Protein AF-A0A223P9Q0-F1 (afdb_monomer)

Radius of gyration: 23.93 Å; Cα contacts (8 Å, |Δi|>4): 53; chains: 1; bounding box: 43×36×73 Å

Mean predicted aligned error: 10.05 Å

Sequence (93 aa):
MNKTLALLDCLAQLKEAQNCADALLSDIVADAVRANKGKGDVPKPATLKAFRSALKSANTHCYQAELILAEFDALQTVMPIGKQQLPSIHYSI

Nearest PDB structures (foldseek):
  6ixg-assembly1_A  TM=4.926E-01  e=3.980E+00  Homo sapiens
  6ixf-assembly1_A  TM=4.744E-01  e=5.135E+00  Homo sapiens
  3q84-assembly2_G  TM=4.855E-01  e=5.833E+00  Homo sapiens
  8v2q-assembly1_A-1  TM=4.044E-01  e=5.135E+00  Homo sapiens

Foldseek 3Di:
DPLVVVLVVLVVQLVVLVVQLVVLVVVQVVQVVCVVVVHHHHDDPVSVVSNVVSVVSNVVSVVVNVVSVVVVVVVCVVDDVDDPPDPPDDDDD

Secondary structure (DSSP, 8-state):
--HHHHHHHHHHHHHHHHHHHHHHHHHHHHHHHHHHTTSSPPPPHHHHHHHHHHHHHHHHHHHHHHHHHHHHHHHHHHS--------------

Structure (mmCIF, N/CA/C/O backbone):
data_AF-A0A223P9Q0-F1
#
_en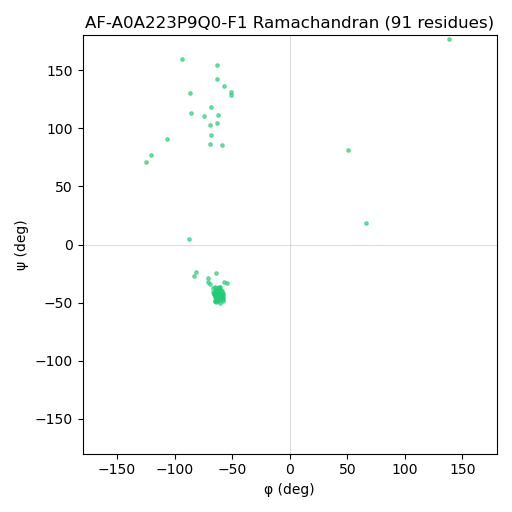try.id   AF-A0A223P9Q0-F1
#
loop_
_atom_site.group_PDB
_atom_site.id
_atom_site.type_symbol
_atom_site.label_atom_id
_atom_site.label_alt_id
_atom_site.label_comp_id
_atom_site.label_asym_id
_atom_site.label_entity_id
_atom_site.label_seq_id
_atom_site.pdbx_PDB_ins_code
_atom_site.Cartn_x
_atom_site.Cartn_y
_atom_site.Cartn_z
_atom_site.occupancy
_atom_site.B_iso_or_equiv
_atom_site.auth_seq_id
_atom_site.auth_comp_id
_atom_site.auth_asym_id
_atom_site.auth_atom_id
_atom_site.pdbx_PDB_model_num
ATOM 1 N N . MET A 1 1 ? 21.087 -7.155 -14.859 1.00 56.94 1 MET A N 1
ATOM 2 C CA . MET A 1 1 ? 19.801 -7.639 -14.310 1.00 56.94 1 MET A CA 1
ATOM 3 C C . MET A 1 1 ? 18.760 -7.555 -15.415 1.00 56.94 1 MET A C 1
ATOM 5 O O . MET A 1 1 ? 18.766 -6.563 -16.133 1.00 56.94 1 MET A O 1
ATOM 9 N N . ASN A 1 2 ? 17.945 -8.591 -15.626 1.00 84.38 2 ASN A N 1
ATOM 10 C CA . ASN A 1 2 ? 16.907 -8.568 -16.660 1.00 84.38 2 ASN A CA 1
ATOM 11 C C . ASN A 1 2 ? 15.826 -7.550 -16.249 1.00 84.38 2 ASN A C 1
ATOM 13 O O . ASN A 1 2 ? 15.217 -7.720 -15.194 1.00 84.38 2 ASN A O 1
ATOM 17 N N . LYS A 1 3 ? 15.613 -6.491 -17.045 1.00 81.19 3 LYS A N 1
ATOM 18 C CA . LYS A 1 3 ? 14.639 -5.427 -16.736 1.00 81.19 3 LYS A CA 1
ATOM 19 C C . LYS A 1 3 ? 13.222 -5.974 -16.546 1.00 81.19 3 LYS A C 1
ATOM 21 O O . LYS A 1 3 ? 12.485 -5.464 -15.713 1.00 81.19 3 LYS A O 1
ATOM 26 N N . THR A 1 4 ? 12.868 -7.049 -17.252 1.00 89.56 4 THR A N 1
ATOM 27 C CA . THR A 1 4 ? 11.581 -7.729 -17.079 1.00 89.56 4 THR A CA 1
ATOM 28 C C . THR A 1 4 ? 11.468 -8.353 -15.691 1.00 89.56 4 THR A C 1
ATOM 30 O O . THR A 1 4 ? 10.433 -8.211 -15.056 1.00 89.56 4 THR A O 1
ATOM 33 N N . LEU A 1 5 ? 12.532 -8.984 -15.181 1.00 92.19 5 LEU A N 1
ATOM 34 C CA . LEU A 1 5 ? 12.533 -9.524 -13.814 1.00 92.19 5 LEU A CA 1
ATOM 35 C C . LEU A 1 5 ? 12.439 -8.401 -12.777 1.00 92.19 5 LEU A C 1
ATOM 37 O O . LEU A 1 5 ? 11.631 -8.494 -11.864 1.00 92.19 5 LEU A O 1
ATOM 41 N N . ALA A 1 6 ? 13.179 -7.305 -12.973 1.00 90.31 6 ALA A N 1
ATOM 42 C CA . ALA A 1 6 ? 13.110 -6.144 -12.086 1.00 90.31 6 ALA A CA 1
ATOM 43 C C . ALA A 1 6 ? 11.694 -5.542 -12.015 1.00 90.31 6 ALA A C 1
ATOM 45 O O . ALA A 1 6 ? 11.234 -5.177 -10.936 1.00 90.31 6 ALA A O 1
ATOM 46 N N . LEU A 1 7 ? 10.993 -5.470 -13.154 1.00 92.94 7 LEU A N 1
ATOM 47 C CA . LEU A 1 7 ? 9.600 -5.032 -13.204 1.00 92.94 7 LEU A CA 1
ATOM 48 C C . LEU A 1 7 ? 8.682 -6.002 -12.454 1.00 92.94 7 LEU A C 1
ATOM 50 O O . LEU A 1 7 ? 7.882 -5.561 -11.638 1.00 92.94 7 LEU A O 1
ATOM 54 N N . LEU A 1 8 ? 8.794 -7.307 -12.711 1.00 95.38 8 LEU A N 1
ATOM 55 C CA . LEU A 1 8 ? 7.951 -8.315 -12.061 1.00 95.38 8 LEU A CA 1
ATOM 56 C C . LEU A 1 8 ? 8.143 -8.326 -10.539 1.00 95.38 8 LEU A C 1
ATOM 58 O O . LEU A 1 8 ? 7.154 -8.351 -9.808 1.00 95.38 8 LEU A O 1
ATOM 62 N N . ASP A 1 9 ? 9.386 -8.224 -10.068 1.00 95.56 9 ASP A N 1
ATOM 63 C CA . ASP A 1 9 ? 9.701 -8.122 -8.641 1.00 95.56 9 ASP A CA 1
ATOM 64 C C . ASP A 1 9 ? 9.112 -6.840 -8.033 1.00 95.56 9 ASP A C 1
ATOM 66 O O . ASP A 1 9 ? 8.494 -6.873 -6.968 1.00 95.56 9 ASP A O 1
ATOM 70 N N . CYS A 1 10 ? 9.241 -5.706 -8.731 1.00 95.88 10 CYS A N 1
ATOM 71 C CA . CYS A 1 10 ? 8.677 -4.430 -8.294 1.00 95.88 10 CYS A CA 1
ATOM 72 C C . CYS A 1 10 ? 7.141 -4.476 -8.215 1.00 95.88 10 CYS A C 1
ATOM 74 O O . CYS A 1 10 ? 6.554 -4.013 -7.237 1.00 95.88 10 CYS A O 1
ATOM 76 N N . LEU A 1 11 ? 6.480 -5.093 -9.200 1.00 97.00 11 LEU A N 1
ATOM 77 C CA . LEU A 1 11 ? 5.027 -5.275 -9.213 1.00 97.00 11 LEU A CA 1
ATOM 78 C C . LEU A 1 11 ? 4.553 -6.219 -8.101 1.00 97.00 11 LEU A C 1
ATOM 80 O O . LEU A 1 11 ? 3.510 -5.969 -7.493 1.00 97.00 11 LEU A O 1
ATOM 84 N N . ALA A 1 12 ? 5.315 -7.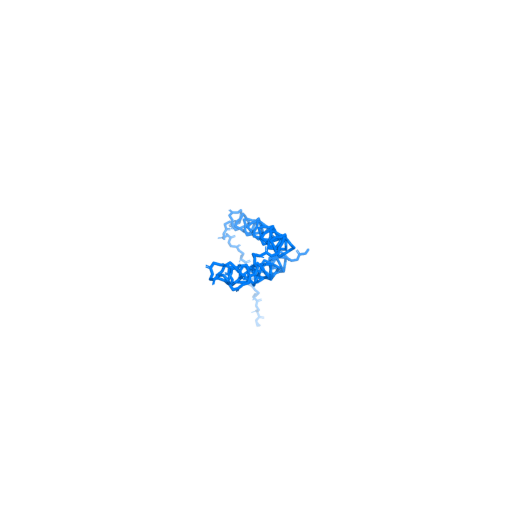271 -7.796 1.00 97.94 12 ALA A N 1
ATOM 85 C CA . ALA A 1 12 ? 5.020 -8.152 -6.671 1.00 97.94 12 ALA A CA 1
ATOM 86 C C . ALA A 1 12 ? 5.084 -7.389 -5.336 1.00 97.94 12 ALA A C 1
ATOM 88 O O . ALA A 1 12 ? 4.140 -7.455 -4.547 1.00 97.94 12 ALA A O 1
ATOM 89 N N . GLN A 1 13 ? 6.139 -6.594 -5.125 1.00 97.56 13 GLN A N 1
ATOM 90 C CA . GLN A 1 13 ? 6.296 -5.754 -3.930 1.00 97.56 13 GLN A CA 1
ATOM 91 C C . GLN A 1 13 ? 5.207 -4.678 -3.825 1.00 97.56 13 GLN A C 1
ATOM 93 O O . GLN A 1 13 ? 4.666 -4.441 -2.745 1.00 97.56 13 GLN A O 1
ATOM 98 N N . LEU A 1 14 ? 4.832 -4.056 -4.948 1.00 98.06 14 LEU A N 1
ATOM 99 C CA . LEU A 1 14 ? 3.710 -3.121 -5.005 1.00 98.06 14 LEU A CA 1
ATOM 100 C C . LEU A 1 14 ? 2.413 -3.794 -4.548 1.00 98.06 14 LEU A C 1
ATOM 102 O O . LEU A 1 14 ? 1.704 -3.250 -3.700 1.00 98.06 14 LEU A O 1
ATOM 106 N N . LYS A 1 15 ? 2.115 -4.985 -5.080 1.00 98.12 15 LYS A N 1
ATOM 107 C CA . LYS A 1 15 ? 0.895 -5.718 -4.736 1.00 98.12 15 LYS A CA 1
ATOM 108 C C . LYS A 1 15 ? 0.865 -6.111 -3.260 1.00 98.12 15 LYS A C 1
ATOM 110 O O . LYS A 1 15 ? -0.174 -5.980 -2.615 1.00 98.12 15 LYS A O 1
ATOM 115 N N . GLU A 1 16 ? 1.989 -6.561 -2.715 1.00 97.94 16 GLU A N 1
ATOM 116 C CA . GLU A 1 16 ? 2.107 -6.886 -1.294 1.00 97.94 16 GLU A CA 1
ATOM 117 C C . GLU A 1 16 ? 1.876 -5.651 -0.409 1.00 97.94 16 GLU A C 1
ATOM 119 O O . GLU A 1 16 ? 1.070 -5.697 0.524 1.00 97.94 16 GLU A O 1
ATOM 124 N N . ALA A 1 17 ? 2.501 -4.519 -0.744 1.00 97.44 17 ALA A N 1
ATOM 125 C CA . ALA A 1 17 ? 2.328 -3.269 -0.009 1.00 97.44 17 ALA A CA 1
ATOM 126 C C . ALA A 1 17 ? 0.880 -2.748 -0.063 1.00 97.44 17 ALA A C 1
ATOM 128 O O . ALA A 1 17 ? 0.356 -2.293 0.956 1.00 97.44 17 ALA A O 1
ATOM 129 N N . GLN A 1 18 ? 0.213 -2.856 -1.219 1.00 98.06 18 GLN A N 1
ATOM 130 C CA . GLN A 1 18 ? -1.208 -2.521 -1.373 1.00 98.06 18 GLN A CA 1
ATOM 131 C C . GLN A 1 18 ? -2.098 -3.423 -0.516 1.00 98.06 18 GLN A C 1
ATOM 133 O O . GLN A 1 18 ? -2.919 -2.917 0.241 1.00 98.06 18 GLN A O 1
ATOM 138 N N . ASN A 1 19 ? -1.888 -4.743 -0.555 1.00 98.38 19 ASN A N 1
ATOM 139 C CA . ASN A 1 19 ? -2.658 -5.681 0.265 1.00 98.38 19 ASN A CA 1
ATOM 140 C C . ASN A 1 19 ? -2.491 -5.392 1.771 1.00 98.38 19 ASN A C 1
ATOM 142 O O . ASN A 1 19 ? -3.455 -5.469 2.531 1.00 98.38 19 ASN A O 1
ATOM 146 N N . CYS A 1 20 ? -1.279 -5.033 2.207 1.00 97.75 20 CYS A N 1
ATOM 147 C CA . CYS A 1 20 ? -1.010 -4.634 3.588 1.00 97.75 20 CYS A CA 1
ATOM 148 C C . CYS A 1 20 ? -1.748 -3.337 3.964 1.00 97.75 20 CYS A C 1
ATOM 150 O O . CYS A 1 20 ? -2.369 -3.256 5.026 1.00 97.75 20 CYS A O 1
ATOM 152 N N . ALA A 1 21 ? -1.726 -2.333 3.081 1.00 98.12 21 ALA A N 1
ATOM 153 C CA . ALA A 1 21 ? -2.460 -1.088 3.282 1.00 98.12 21 ALA A CA 1
ATOM 154 C C . ALA A 1 21 ? -3.979 -1.327 3.355 1.00 98.12 21 ALA A C 1
ATOM 156 O O . ALA A 1 21 ? -4.624 -0.795 4.256 1.00 98.12 21 ALA A O 1
ATOM 157 N N . ASP A 1 22 ? -4.532 -2.164 2.476 1.00 98.38 22 ASP A N 1
ATOM 158 C CA . ASP A 1 22 ? -5.961 -2.496 2.433 1.00 98.38 22 ASP A CA 1
ATOM 159 C C . ASP A 1 22 ? -6.431 -3.226 3.700 1.00 98.38 22 ASP A C 1
ATOM 161 O O . ASP A 1 22 ? -7.502 -2.922 4.240 1.00 98.38 22 ASP A O 1
ATOM 165 N N . ALA A 1 23 ? -5.621 -4.158 4.215 1.00 98.00 23 ALA A N 1
ATOM 166 C CA . ALA A 1 23 ? -5.905 -4.850 5.470 1.00 98.00 23 ALA A CA 1
ATOM 167 C C . ALA A 1 23 ? -5.943 -3.867 6.652 1.00 98.00 23 ALA A C 1
ATOM 169 O O . ALA A 1 23 ? -6.919 -3.822 7.401 1.00 98.00 23 ALA A O 1
ATOM 170 N N . LEU A 1 24 ? -4.925 -3.008 6.768 1.00 98.12 24 LEU A N 1
ATOM 171 C CA . LEU A 1 24 ? -4.852 -1.999 7.827 1.00 98.12 24 LEU A CA 1
ATOM 172 C C . LEU A 1 24 ? -5.976 -0.960 7.719 1.00 98.12 24 LEU A C 1
ATOM 174 O O . LEU A 1 24 ? -6.514 -0.531 8.739 1.00 98.12 24 LEU A O 1
ATOM 178 N N . LEU A 1 25 ? -6.357 -0.563 6.503 1.00 98.00 25 LEU A N 1
ATOM 179 C CA . LEU A 1 25 ? -7.490 0.330 6.276 1.00 98.00 25 LEU A CA 1
ATOM 180 C C . LEU A 1 25 ? -8.800 -0.313 6.737 1.00 98.00 25 LEU A C 1
ATOM 182 O O . LEU A 1 25 ? -9.599 0.345 7.403 1.00 98.00 25 LEU A O 1
ATOM 186 N N . SER A 1 26 ? -9.003 -1.593 6.421 1.00 97.25 26 SER A N 1
ATOM 187 C CA . SER A 1 26 ? -10.183 -2.342 6.862 1.00 97.25 26 SER A CA 1
ATOM 188 C C . SER A 1 26 ? -10.283 -2.379 8.388 1.00 97.25 26 SER A C 1
ATOM 190 O O . SER A 1 26 ? -11.354 -2.105 8.934 1.00 97.25 26 SER A O 1
ATOM 192 N N . ASP A 1 27 ? -9.167 -2.618 9.081 1.00 95.69 27 ASP A N 1
ATOM 193 C CA . ASP A 1 27 ? -9.109 -2.590 10.547 1.00 95.69 27 ASP A CA 1
ATOM 194 C C . ASP A 1 27 ? -9.434 -1.198 11.109 1.00 95.69 27 ASP A C 1
ATOM 196 O O . ASP A 1 27 ? -10.267 -1.070 12.009 1.00 95.69 27 ASP A O 1
ATOM 200 N N . ILE A 1 28 ? -8.835 -0.145 10.540 1.00 97.06 28 ILE A N 1
ATOM 201 C CA . ILE A 1 28 ? -9.076 1.253 10.933 1.00 97.06 28 ILE A CA 1
ATOM 202 C C . ILE A 1 28 ? -10.555 1.619 10.774 1.00 97.06 28 ILE A C 1
ATOM 204 O O . ILE A 1 28 ? -11.146 2.228 11.667 1.00 97.06 28 ILE A O 1
ATOM 208 N N . VAL A 1 29 ? -11.171 1.254 9.648 1.00 96.69 29 VAL A N 1
ATOM 209 C CA . VAL A 1 29 ? -12.589 1.531 9.387 1.00 96.69 29 VAL A CA 1
ATOM 210 C C . VAL A 1 29 ? -13.475 0.738 10.345 1.00 96.69 29 VAL A C 1
ATOM 212 O O . VAL A 1 29 ? -14.440 1.287 10.879 1.00 96.69 29 VAL A O 1
ATOM 215 N N . ALA A 1 30 ? -13.146 -0.525 10.622 1.00 94.38 30 ALA A N 1
ATOM 216 C CA . ALA A 1 30 ? -13.892 -1.341 11.573 1.00 94.38 30 ALA A CA 1
ATOM 217 C C . ALA A 1 30 ? -13.835 -0.766 13.001 1.00 94.38 30 ALA A C 1
ATOM 219 O O . ALA A 1 30 ? -14.872 -0.702 13.669 1.00 94.38 30 ALA A O 1
ATOM 220 N N . ASP A 1 31 ? -12.662 -0.307 13.451 1.00 94.19 31 ASP A N 1
ATOM 221 C CA . ASP A 1 31 ? -12.481 0.417 14.717 1.00 94.19 31 ASP A CA 1
ATOM 222 C C . ASP A 1 31 ? -13.302 1.713 14.739 1.00 94.19 31 ASP A C 1
ATOM 224 O O . ASP A 1 31 ? -14.058 1.954 15.679 1.00 94.19 31 ASP A O 1
ATOM 228 N N . ALA A 1 32 ? -13.240 2.519 13.676 1.00 93.69 32 ALA A N 1
ATOM 229 C CA . ALA A 1 32 ? -13.994 3.768 13.584 1.00 93.69 32 ALA A CA 1
ATOM 230 C C . ALA A 1 32 ? -15.517 3.542 13.650 1.00 93.69 32 ALA A C 1
ATOM 232 O O . ALA A 1 32 ? -16.224 4.254 14.366 1.00 93.69 32 ALA A O 1
ATOM 233 N N . VAL A 1 33 ? -16.037 2.520 12.960 1.00 95.12 33 VAL A N 1
ATOM 234 C CA . VAL A 1 33 ? -17.464 2.150 13.001 1.00 95.12 33 VAL A CA 1
ATOM 235 C C . VAL A 1 33 ? -17.880 1.686 14.400 1.00 95.12 33 VAL A C 1
ATOM 237 O O . VAL A 1 33 ? -18.976 2.016 14.858 1.00 95.12 33 VAL A O 1
ATOM 240 N N . ARG A 1 34 ? -17.023 0.920 15.083 1.00 94.19 34 ARG A N 1
ATOM 241 C CA . ARG A 1 34 ? -17.231 0.469 16.465 1.00 94.19 34 ARG A CA 1
ATOM 242 C C . ARG A 1 34 ? -17.265 1.639 17.449 1.00 94.19 34 ARG A C 1
ATOM 244 O O . ARG A 1 34 ? -18.230 1.762 18.207 1.00 94.19 34 ARG A O 1
ATOM 251 N N . ALA A 1 35 ? -16.278 2.528 17.372 1.00 93.62 35 ALA A N 1
ATOM 252 C CA . ALA A 1 35 ? -16.194 3.736 18.186 1.00 93.62 35 ALA A CA 1
ATOM 253 C C . ALA A 1 35 ? -17.421 4.644 17.986 1.00 93.62 35 ALA A C 1
ATOM 255 O O . ALA A 1 35 ? -18.033 5.076 18.960 1.00 93.62 35 ALA A O 1
ATOM 256 N N . ASN A 1 36 ? -17.865 4.847 16.739 1.00 93.12 36 ASN A N 1
ATOM 257 C CA . ASN A 1 36 ? -19.047 5.663 16.427 1.00 93.12 36 ASN A CA 1
ATOM 258 C C . ASN A 1 36 ? -20.358 5.086 17.001 1.00 93.12 36 ASN A C 1
ATOM 260 O O . ASN A 1 36 ? -21.315 5.814 17.247 1.00 93.12 36 ASN A O 1
ATOM 264 N N . LYS A 1 37 ? -20.413 3.771 17.245 1.00 94.88 37 LYS A N 1
ATOM 265 C CA . LYS A 1 37 ? -21.545 3.094 17.904 1.00 94.88 37 LYS A CA 1
ATOM 266 C C . LYS A 1 37 ? -21.434 3.082 19.435 1.00 94.88 37 LYS A C 1
ATOM 268 O O . LYS A 1 37 ? -22.240 2.416 20.083 1.00 94.88 37 LYS A O 1
ATOM 273 N N . GLY A 1 38 ? -20.424 3.742 20.008 1.00 92.38 38 GLY A N 1
ATOM 274 C CA . GLY A 1 38 ? -20.112 3.689 21.439 1.00 92.38 38 GLY A C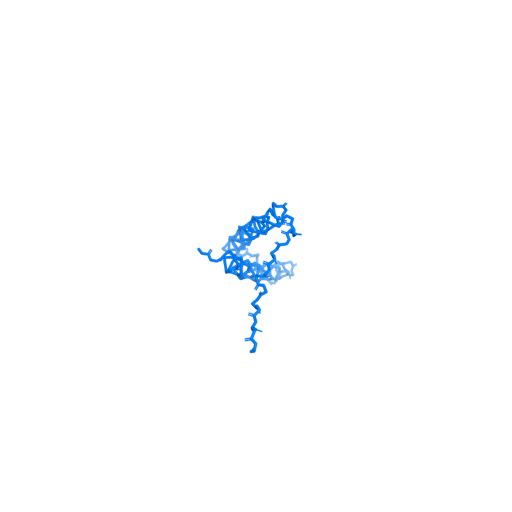A 1
ATOM 275 C C . GLY A 1 38 ? -19.642 2.308 21.911 1.00 92.38 38 GLY A C 1
ATOM 276 O O . GLY A 1 38 ? -19.725 2.003 23.097 1.00 92.38 38 GLY A O 1
ATOM 277 N N . LYS A 1 39 ? -19.205 1.441 20.988 1.00 82.12 39 LYS A N 1
ATOM 278 C CA . LYS A 1 39 ? -18.826 0.046 21.249 1.00 82.12 39 LYS A CA 1
ATOM 279 C C . LYS A 1 39 ? -17.409 -0.221 20.750 1.00 82.12 39 LYS A C 1
ATOM 281 O O . LYS A 1 39 ? -17.235 -0.928 19.762 1.00 82.12 39 LYS A O 1
ATOM 286 N N . GLY A 1 40 ? -16.410 0.339 21.421 1.00 85.69 40 GLY A N 1
ATOM 287 C CA . GLY A 1 40 ? -14.992 0.123 21.123 1.00 85.69 40 GLY A CA 1
ATOM 288 C C . GLY A 1 40 ? -14.171 1.403 21.212 1.00 85.69 40 GLY A C 1
ATOM 289 O O . GLY A 1 40 ? -14.720 2.483 21.424 1.00 85.69 40 GLY A O 1
ATOM 290 N N . ASP A 1 41 ? -12.863 1.259 21.024 1.00 88.44 41 ASP A N 1
ATOM 291 C CA . ASP A 1 41 ? -11.914 2.369 21.033 1.00 88.44 41 ASP A CA 1
ATOM 292 C C . ASP A 1 41 ? -11.662 2.909 19.621 1.00 88.44 41 ASP A C 1
ATOM 294 O O . ASP A 1 41 ? -11.883 2.232 18.615 1.00 88.44 41 ASP A O 1
ATOM 298 N N . VAL A 1 42 ? -11.164 4.144 19.552 1.00 92.50 42 VAL A N 1
ATOM 299 C CA . VAL A 1 42 ? -10.642 4.719 18.307 1.00 92.50 42 VAL A CA 1
ATOM 300 C C . VAL A 1 42 ? -9.415 3.934 17.811 1.00 92.50 42 VAL A C 1
ATOM 302 O O . VAL A 1 42 ? -8.698 3.347 18.630 1.00 92.50 42 VAL A O 1
ATOM 305 N N . PRO A 1 43 ? -9.121 3.947 16.493 1.00 91.94 43 PRO A N 1
ATOM 306 C CA . PRO A 1 43 ? -7.963 3.253 15.939 1.00 91.94 43 PRO A CA 1
ATOM 307 C C . PRO A 1 43 ? -6.670 3.605 16.681 1.00 91.94 43 PRO A C 1
ATOM 309 O O . PRO A 1 43 ? -6.347 4.779 16.891 1.00 91.94 43 PRO A O 1
ATOM 312 N N . LYS A 1 44 ? -5.901 2.583 17.067 1.00 92.75 44 LYS A N 1
ATOM 313 C CA . LYS A 1 44 ? -4.667 2.779 17.840 1.00 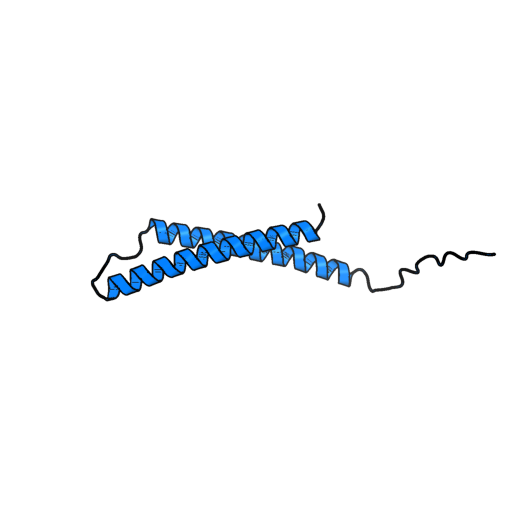92.75 44 LYS A CA 1
ATOM 314 C C . LYS A 1 44 ? -3.641 3.588 17.027 1.00 92.75 44 LYS A C 1
ATOM 316 O O . LYS A 1 44 ? -3.457 3.310 15.838 1.00 92.75 44 LYS A O 1
ATOM 321 N N . PRO A 1 45 ? -2.864 4.497 17.653 1.00 95.31 45 PRO A N 1
ATOM 322 C CA . PRO A 1 45 ? -1.808 5.247 16.961 1.00 95.31 45 PRO A CA 1
ATOM 323 C C . PRO A 1 45 ? -0.789 4.357 16.234 1.00 95.31 45 PRO A C 1
ATOM 325 O O . PRO A 1 45 ? -0.287 4.721 15.171 1.00 95.31 45 PRO A O 1
ATOM 328 N N . ALA A 1 46 ? -0.504 3.170 16.780 1.00 95.25 46 ALA A N 1
ATOM 329 C CA . ALA A 1 46 ? 0.360 2.181 16.144 1.00 95.25 46 ALA A CA 1
ATOM 330 C C . ALA A 1 46 ? -0.212 1.676 14.806 1.00 95.25 46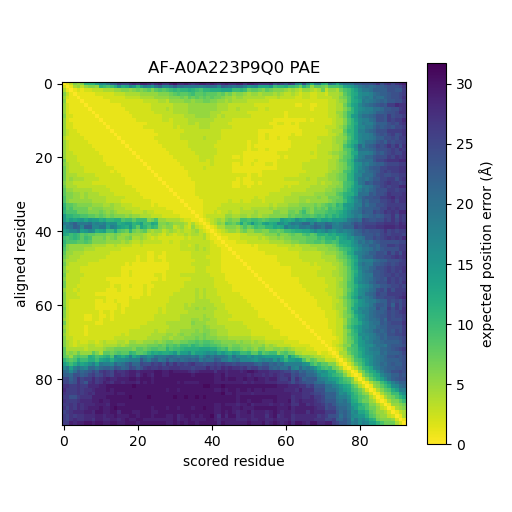 ALA A C 1
ATOM 332 O O . ALA A 1 46 ? 0.531 1.602 13.829 1.00 95.25 46 ALA A O 1
ATOM 333 N N . THR A 1 47 ? -1.522 1.410 14.735 1.00 94.88 47 THR A N 1
ATOM 334 C CA . THR A 1 47 ? -2.219 0.987 13.509 1.00 94.88 47 THR A CA 1
ATOM 335 C C . THR A 1 47 ? -2.188 2.090 12.455 1.00 94.88 47 THR A C 1
ATOM 337 O O . THR A 1 47 ? -1.824 1.840 11.309 1.00 94.88 47 THR A O 1
ATOM 340 N N . LEU A 1 48 ? -2.463 3.338 12.851 1.00 97.19 48 LEU A N 1
ATOM 341 C CA . LEU A 1 48 ? -2.384 4.494 11.949 1.00 97.19 48 LEU A CA 1
ATOM 342 C C . LEU A 1 48 ? -0.961 4.697 11.402 1.00 97.19 48 LEU A C 1
ATOM 344 O O . LEU A 1 48 ? -0.770 4.980 10.217 1.00 97.19 48 LEU A O 1
ATOM 348 N N . LYS A 1 49 ? 0.061 4.513 12.249 1.00 98.00 49 LYS A N 1
ATOM 349 C CA . LYS A 1 49 ? 1.469 4.577 11.838 1.00 98.00 49 LYS A CA 1
ATOM 350 C C . LYS A 1 49 ? 1.828 3.445 10.873 1.00 98.00 49 LYS A C 1
ATOM 352 O O . LYS A 1 49 ? 2.514 3.706 9.887 1.00 98.00 49 LYS A O 1
ATOM 357 N N . ALA A 1 50 ? 1.373 2.221 11.137 1.00 97.62 50 ALA A N 1
ATOM 358 C CA . ALA A 1 50 ? 1.580 1.081 10.248 1.00 97.62 50 ALA A CA 1
ATOM 359 C C . ALA A 1 50 ? 0.930 1.323 8.878 1.00 97.62 50 ALA A C 1
ATOM 361 O O . ALA A 1 50 ? 1.589 1.153 7.854 1.00 97.62 50 ALA A O 1
ATOM 362 N N . PHE A 1 51 ? -0.306 1.831 8.859 1.00 98.25 51 PHE A N 1
ATOM 363 C CA . PHE A 1 51 ? -1.019 2.159 7.626 1.00 98.25 51 PHE A CA 1
ATOM 364 C C . PHE A 1 51 ? -0.281 3.218 6.802 1.00 98.25 51 PHE A C 1
ATOM 366 O O . PHE A 1 51 ? -0.053 3.036 5.608 1.00 98.25 51 PHE A O 1
ATOM 373 N N . ARG A 1 52 ? 0.203 4.290 7.447 1.00 98.19 52 ARG A N 1
ATOM 374 C CA . ARG A 1 52 ? 1.036 5.304 6.781 1.00 98.19 52 ARG A CA 1
ATOM 375 C C . ARG A 1 52 ? 2.299 4.700 6.156 1.00 98.19 52 ARG A C 1
ATOM 377 O O . ARG A 1 52 ? 2.681 5.096 5.055 1.00 98.19 52 ARG A O 1
ATOM 384 N N . SER A 1 53 ? 2.964 3.780 6.851 1.00 98.12 53 SER A N 1
ATOM 385 C CA . SER A 1 53 ? 4.156 3.102 6.329 1.00 98.12 53 SER A CA 1
ATOM 386 C C . SER A 1 53 ? 3.829 2.218 5.123 1.00 98.12 53 SER A C 1
ATOM 388 O O . SER A 1 53 ? 4.562 2.267 4.136 1.00 98.12 53 SER A O 1
ATOM 390 N N . ALA A 1 54 ? 2.716 1.479 5.166 1.00 98.00 54 ALA A N 1
ATOM 391 C CA . ALA A 1 54 ? 2.250 0.656 4.052 1.00 98.00 54 ALA A CA 1
ATOM 392 C C . ALA A 1 54 ? 1.930 1.510 2.812 1.00 98.00 54 ALA A C 1
ATOM 394 O O . ALA A 1 54 ? 2.436 1.226 1.729 1.00 98.00 54 ALA A O 1
ATOM 395 N N . LEU A 1 55 ? 1.214 2.630 2.984 1.00 98.19 55 LEU A N 1
ATOM 396 C CA . LEU A 1 55 ? 0.957 3.595 1.905 1.00 98.19 55 LEU A CA 1
ATOM 397 C C . LEU A 1 55 ? 2.250 4.143 1.293 1.00 98.19 55 LEU A C 1
ATOM 399 O O . LEU A 1 55 ? 2.380 4.236 0.075 1.00 98.19 55 LEU A O 1
ATOM 403 N N . LYS A 1 56 ? 3.235 4.493 2.129 1.00 98.31 56 LYS A N 1
ATOM 404 C CA . LYS A 1 56 ? 4.529 4.985 1.640 1.00 98.31 56 LYS A CA 1
ATOM 405 C C . LYS A 1 56 ? 5.263 3.920 0.816 1.00 98.31 56 LYS A C 1
ATOM 407 O O . LYS A 1 56 ? 5.852 4.254 -0.212 1.00 98.31 56 LYS A O 1
ATOM 412 N N . SER A 1 57 ? 5.240 2.666 1.264 1.00 97.56 57 SER A N 1
ATOM 413 C CA . SER A 1 57 ? 5.846 1.540 0.545 1.00 97.56 57 SER A CA 1
ATOM 414 C C . SER A 1 57 ? 5.154 1.306 -0.798 1.00 97.56 57 SER A C 1
ATOM 416 O O . SER A 1 57 ? 5.837 1.261 -1.818 1.00 97.56 57 SER A O 1
ATOM 418 N N . ALA A 1 58 ? 3.818 1.277 -0.826 1.00 97.94 58 ALA A N 1
ATOM 419 C CA . ALA A 1 58 ? 3.047 1.146 -2.061 1.00 97.94 58 ALA A CA 1
ATOM 420 C C . ALA A 1 58 ? 3.371 2.275 -3.054 1.00 97.94 58 ALA A C 1
ATOM 422 O O . ALA A 1 58 ? 3.696 2.002 -4.205 1.00 97.94 58 ALA A O 1
ATOM 423 N N . ASN A 1 59 ? 3.402 3.534 -2.605 1.00 97.94 59 ASN A N 1
ATOM 424 C CA . ASN A 1 59 ? 3.761 4.669 -3.466 1.00 97.94 59 ASN A CA 1
ATOM 425 C C . ASN A 1 59 ? 5.187 4.561 -4.024 1.00 97.94 59 ASN A C 1
ATOM 427 O O . ASN A 1 59 ? 5.433 4.934 -5.167 1.00 97.94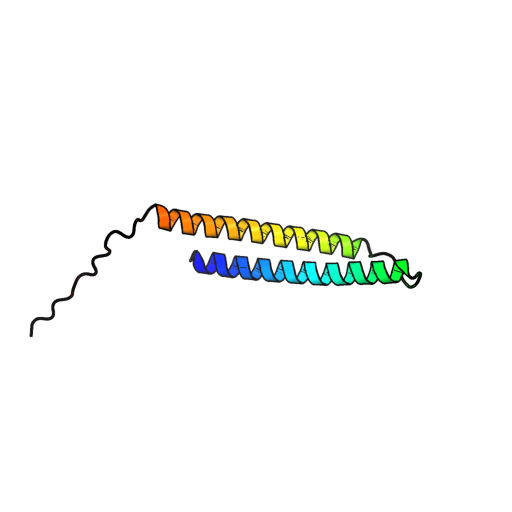 59 ASN A O 1
ATOM 431 N N . THR A 1 60 ? 6.123 4.041 -3.227 1.00 97.94 60 THR A N 1
ATOM 432 C CA . THR A 1 60 ? 7.517 3.858 -3.652 1.00 97.94 60 THR A CA 1
ATOM 433 C C . THR A 1 60 ? 7.605 2.838 -4.784 1.00 97.94 60 THR A C 1
ATOM 435 O O . THR A 1 60 ? 8.220 3.121 -5.809 1.00 97.94 60 THR A O 1
ATOM 438 N N . HIS A 1 61 ? 6.957 1.681 -4.632 1.00 96.69 61 HIS A N 1
ATOM 439 C CA . HIS A 1 61 ? 6.959 0.644 -5.664 1.00 96.69 61 HIS A CA 1
ATOM 440 C C . HIS A 1 61 ? 6.135 1.043 -6.894 1.00 96.69 61 HIS A C 1
ATOM 442 O O . HIS A 1 61 ? 6.520 0.712 -8.008 1.00 96.69 61 HIS A O 1
ATOM 448 N N . CYS A 1 62 ? 5.063 1.824 -6.725 1.00 97.38 62 CYS A N 1
ATOM 449 C CA . CYS A 1 62 ? 4.303 2.384 -7.845 1.00 97.38 62 CYS A CA 1
ATOM 450 C C . CYS A 1 62 ? 5.188 3.290 -8.708 1.00 97.38 62 CYS A C 1
ATOM 452 O O . CYS A 1 62 ? 5.310 3.073 -9.909 1.00 97.38 62 CYS A O 1
ATOM 454 N N . TYR A 1 63 ? 5.891 4.234 -8.077 1.00 97.31 63 TYR A N 1
ATOM 455 C CA . TYR A 1 63 ? 6.810 5.129 -8.777 1.00 97.31 63 TYR A CA 1
ATOM 456 C C . TYR A 1 63 ? 7.967 4.374 -9.452 1.00 97.31 63 TYR A C 1
ATOM 458 O O . TYR A 1 63 ? 8.343 4.672 -10.582 1.00 97.31 63 TYR A O 1
ATOM 466 N N . GLN A 1 64 ? 8.529 3.359 -8.790 1.00 95.44 64 GLN A N 1
ATOM 467 C CA . GLN A 1 64 ? 9.573 2.518 -9.386 1.00 95.44 64 GLN A CA 1
ATOM 468 C C . GLN A 1 64 ? 9.066 1.742 -10.609 1.00 95.44 64 GLN A C 1
ATOM 470 O O . GLN A 1 64 ? 9.764 1.689 -11.621 1.00 95.44 64 GLN A O 1
ATOM 475 N N . ALA A 1 65 ? 7.861 1.172 -10.538 1.00 95.12 65 ALA A N 1
ATOM 476 C CA . ALA A 1 65 ? 7.249 0.480 -11.665 1.00 95.12 65 ALA A CA 1
ATOM 477 C C . ALA A 1 65 ? 7.012 1.438 -12.842 1.00 95.12 65 ALA A C 1
ATOM 479 O O . ALA A 1 65 ? 7.352 1.094 -13.971 1.00 95.12 65 ALA A O 1
ATOM 480 N N . GLU A 1 66 ? 6.512 2.650 -12.581 1.00 95.75 66 GLU A N 1
ATOM 481 C CA . GLU A 1 66 ? 6.336 3.696 -13.598 1.00 95.75 66 GLU A CA 1
ATOM 482 C C . GLU A 1 66 ? 7.652 4.057 -14.295 1.00 95.75 66 GLU A C 1
ATOM 484 O O . GLU A 1 66 ? 7.691 4.119 -15.522 1.00 95.75 66 GLU A O 1
ATOM 489 N N . LEU A 1 67 ? 8.746 4.232 -13.545 1.00 94.50 67 LEU A N 1
ATOM 490 C CA . LEU A 1 67 ? 10.063 4.505 -14.131 1.00 94.50 67 LEU A CA 1
ATOM 491 C C . LEU A 1 67 ? 10.536 3.364 -15.037 1.00 94.50 67 LEU A C 1
ATOM 493 O O . LEU A 1 67 ? 10.991 3.610 -16.153 1.00 94.50 67 LEU A O 1
ATOM 497 N N . ILE A 1 68 ? 10.408 2.115 -14.579 1.00 92.62 68 ILE A N 1
ATOM 498 C CA . ILE A 1 68 ? 10.827 0.946 -15.361 1.00 92.62 68 ILE A CA 1
ATOM 499 C C . ILE A 1 68 ? 9.986 0.828 -16.641 1.00 92.62 68 ILE A C 1
ATOM 501 O O . ILE A 1 68 ? 10.533 0.559 -17.709 1.00 92.62 68 ILE A O 1
ATOM 505 N N . LEU A 1 69 ? 8.673 1.054 -16.554 1.00 92.12 69 LEU A N 1
ATOM 506 C CA . LEU A 1 69 ? 7.771 1.051 -17.708 1.00 92.12 69 LEU A CA 1
ATOM 507 C C . LEU A 1 69 ? 8.113 2.170 -18.702 1.00 92.12 69 LEU A C 1
ATOM 509 O O . LEU A 1 69 ? 8.233 1.902 -19.894 1.00 92.12 69 LEU A O 1
ATOM 513 N N . ALA A 1 70 ? 8.379 3.385 -18.221 1.00 91.94 70 ALA A N 1
ATOM 514 C CA . ALA A 1 70 ? 8.797 4.496 -19.073 1.00 91.94 70 ALA A CA 1
ATOM 515 C C . ALA A 1 70 ? 10.116 4.201 -19.813 1.00 91.94 70 ALA A C 1
ATOM 517 O O . ALA A 1 70 ? 10.276 4.563 -20.979 1.00 91.94 70 ALA A O 1
ATOM 518 N N . GLU A 1 71 ? 11.059 3.500 -19.174 1.00 88.88 71 GLU A N 1
ATOM 519 C CA . GLU A 1 71 ? 12.276 3.039 -19.848 1.00 88.88 71 GLU A CA 1
ATOM 520 C C . GLU A 1 71 ? 11.992 2.009 -20.950 1.00 88.88 71 GLU A C 1
ATOM 522 O O . GLU A 1 71 ? 12.674 2.015 -21.977 1.00 88.88 71 GLU A O 1
ATOM 527 N N . PHE A 1 72 ? 11.017 1.116 -20.757 1.00 85.94 72 PHE A N 1
ATOM 528 C CA . PHE A 1 72 ? 10.598 0.179 -21.802 1.00 85.94 72 PHE A CA 1
ATOM 529 C C . PHE A 1 72 ? 10.015 0.917 -23.011 1.00 85.94 72 PHE A C 1
ATOM 531 O O . PHE A 1 72 ? 10.413 0.625 -24.142 1.00 85.94 72 PHE A O 1
ATOM 538 N N . ASP A 1 73 ? 9.158 1.910 -22.784 1.00 83.56 73 ASP A N 1
ATOM 539 C CA . ASP A 1 73 ? 8.569 2.729 -23.849 1.00 83.56 73 ASP A CA 1
ATOM 540 C C . ASP A 1 73 ? 9.636 3.552 -24.597 1.00 83.56 73 ASP A C 1
ATOM 542 O O . ASP 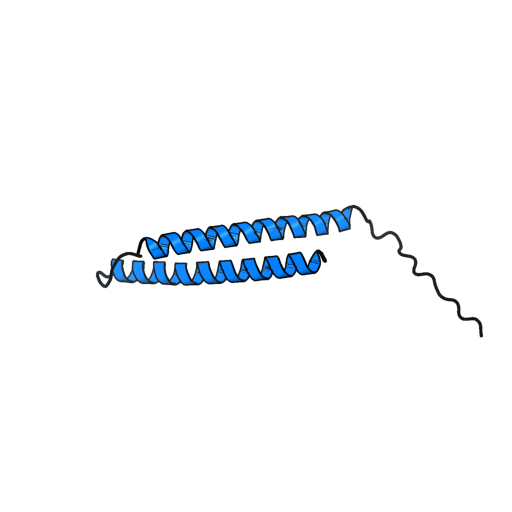A 1 73 ? 9.630 3.647 -25.830 1.00 83.56 73 ASP A O 1
ATOM 546 N N . ALA A 1 74 ? 10.620 4.097 -23.875 1.00 81.62 74 ALA A N 1
ATOM 547 C CA . ALA A 1 74 ? 11.756 4.805 -24.468 1.00 81.62 74 ALA A CA 1
ATOM 548 C C . ALA A 1 74 ? 12.606 3.895 -25.381 1.00 81.62 74 ALA A C 1
ATOM 550 O O . ALA A 1 74 ? 13.065 4.310 -26.444 1.00 81.62 74 ALA A O 1
ATOM 551 N N . LEU A 1 75 ? 12.795 2.626 -25.010 1.00 72.69 75 LEU A N 1
ATOM 552 C CA . LEU A 1 75 ? 13.518 1.659 -25.844 1.00 72.69 75 LEU A CA 1
ATOM 553 C C . LEU A 1 75 ? 12.734 1.282 -27.111 1.00 72.69 75 LEU A C 1
ATOM 555 O O . LEU A 1 75 ? 13.341 1.085 -28.165 1.00 72.69 75 LEU A O 1
ATOM 559 N N . GLN A 1 76 ? 11.401 1.228 -27.036 1.00 61.03 76 GLN A N 1
ATOM 560 C CA . GLN A 1 76 ? 10.544 0.992 -28.203 1.00 61.03 76 GLN A CA 1
ATOM 561 C C . GLN A 1 76 ? 10.495 2.191 -29.162 1.00 61.03 76 GLN A C 1
ATOM 563 O O . GLN A 1 76 ? 10.319 2.008 -30.363 1.00 61.03 76 GLN A O 1
ATOM 568 N N . THR A 1 77 ? 10.678 3.414 -28.661 1.00 59.28 77 THR A N 1
ATOM 569 C CA . THR A 1 77 ? 10.662 4.636 -29.486 1.00 59.28 77 THR A CA 1
ATOM 570 C C . THR A 1 77 ? 12.000 4.932 -30.173 1.00 59.28 77 THR A C 1
ATOM 572 O O . THR A 1 77 ? 12.002 5.513 -31.257 1.00 59.28 77 THR A O 1
ATOM 575 N N . VAL A 1 78 ? 13.137 4.498 -29.611 1.00 56.19 78 VAL A N 1
ATOM 576 C CA . VAL A 1 78 ? 14.474 4.668 -30.227 1.00 56.19 78 VAL A CA 1
ATOM 577 C C . VAL A 1 78 ? 14.776 3.599 -31.289 1.00 56.19 78 VAL A C 1
ATOM 579 O O . VAL A 1 78 ? 15.553 3.848 -32.211 1.00 56.19 78 VAL A O 1
ATOM 582 N N . MET A 1 79 ? 14.132 2.432 -31.223 1.00 45.00 79 MET A N 1
ATOM 583 C CA . MET A 1 79 ? 14.158 1.436 -32.296 1.00 45.00 79 MET A CA 1
ATOM 584 C C . MET A 1 79 ? 12.810 1.407 -33.020 1.00 45.00 79 MET A C 1
ATOM 586 O O . MET A 1 79 ? 11.947 0.606 -32.651 1.00 45.00 79 MET A O 1
ATOM 590 N N . PRO A 1 80 ? 12.613 2.194 -34.100 1.00 46.06 80 PRO A N 1
ATOM 591 C CA . PRO A 1 80 ? 11.552 1.851 -35.029 1.00 46.06 80 PRO A CA 1
ATOM 592 C C . PRO A 1 80 ? 11.832 0.425 -35.497 1.00 46.06 80 PRO A C 1
ATOM 594 O O . PRO A 1 80 ? 12.980 0.065 -35.768 1.00 46.06 80 PRO A O 1
ATOM 597 N N . ILE A 1 81 ? 10.788 -0.394 -35.549 1.00 54.38 81 ILE A N 1
ATOM 598 C CA . ILE A 1 81 ? 10.807 -1.754 -36.084 1.00 54.38 81 ILE A CA 1
ATOM 599 C C . ILE A 1 81 ? 11.269 -1.664 -37.545 1.00 54.38 81 ILE A C 1
ATOM 601 O O . ILE A 1 81 ? 10.492 -1.531 -38.483 1.00 54.38 81 ILE A O 1
ATOM 605 N N . GLY A 1 82 ? 12.582 -1.657 -37.722 1.00 50.53 82 GLY A N 1
ATOM 606 C CA . GLY A 1 82 ? 13.288 -1.497 -38.973 1.00 50.53 82 GLY A CA 1
ATOM 607 C C . GLY A 1 82 ? 14.137 -2.732 -39.166 1.00 50.53 82 GLY A C 1
ATOM 608 O O . GLY A 1 82 ? 15.335 -2.707 -38.928 1.00 50.53 82 GLY A O 1
ATOM 609 N N . LYS A 1 83 ? 13.477 -3.821 -39.569 1.00 49.25 83 LYS A N 1
ATOM 610 C CA . LYS A 1 83 ? 14.084 -5.014 -40.171 1.00 49.25 83 LYS A CA 1
ATOM 611 C C . LYS A 1 83 ? 15.266 -5.602 -39.382 1.00 49.25 83 LYS A C 1
ATOM 613 O O . LYS A 1 83 ? 16.415 -5.502 -39.800 1.00 49.25 83 LYS A O 1
ATOM 618 N N . GLN A 1 84 ? 14.977 -6.382 -38.339 1.00 47.56 84 GLN A N 1
ATOM 619 C CA . GLN A 1 84 ? 15.821 -7.553 -38.086 1.00 47.56 84 GLN A CA 1
ATOM 620 C C . GLN A 1 84 ? 15.563 -8.551 -39.220 1.00 47.56 84 GLN A C 1
ATOM 622 O O . GLN A 1 84 ? 14.676 -9.398 -39.154 1.00 47.56 84 GLN A O 1
ATOM 627 N N . GLN A 1 85 ? 16.301 -8.384 -40.315 1.00 46.06 85 GLN A N 1
ATOM 628 C CA . GLN A 1 85 ? 16.412 -9.384 -41.361 1.00 46.06 85 GLN A CA 1
ATOM 629 C C . GLN A 1 85 ? 17.182 -10.556 -40.748 1.00 46.06 85 GLN A C 1
ATOM 631 O O . GLN A 1 85 ? 18.407 -10.534 -40.651 1.00 46.06 85 GLN A O 1
ATOM 636 N N . LEU A 1 86 ? 16.439 -11.541 -40.238 1.00 57.50 86 LEU A N 1
ATOM 637 C CA . LEU A 1 86 ? 16.984 -12.844 -39.873 1.00 57.50 86 LEU A CA 1
ATOM 638 C C . LEU A 1 86 ? 17.785 -13.364 -41.079 1.00 57.50 86 LEU A C 1
ATOM 640 O O . LEU A 1 86 ? 17.245 -13.358 -42.190 1.00 57.50 86 LEU A O 1
ATOM 644 N N . PRO A 1 87 ? 19.050 -13.785 -40.913 1.00 50.09 87 PRO A N 1
ATOM 645 C CA . PRO A 1 87 ? 19.785 -14.408 -41.999 1.00 50.09 87 PRO A CA 1
ATOM 646 C C . PRO A 1 87 ? 19.057 -15.698 -42.385 1.00 50.09 87 PRO A C 1
ATOM 648 O O . PRO A 1 87 ? 18.993 -16.655 -41.616 1.00 50.09 87 PRO A O 1
ATOM 651 N N . SER A 1 88 ? 18.462 -15.698 -43.574 1.00 51.72 88 SER A N 1
ATOM 652 C CA . SER A 1 88 ? 17.875 -16.875 -44.199 1.00 51.72 88 SER A CA 1
ATOM 653 C C . SER A 1 88 ? 18.987 -17.887 -44.456 1.00 51.72 88 SER A C 1
ATOM 655 O O . SER A 1 88 ? 19.803 -17.708 -45.361 1.00 51.72 88 SER A O 1
ATOM 657 N N . ILE A 1 89 ? 19.035 -18.931 -43.631 1.00 55.34 89 ILE A N 1
ATOM 658 C CA . ILE A 1 89 ? 19.919 -20.076 -43.825 1.00 55.34 89 ILE A CA 1
ATOM 659 C C . ILE A 1 89 ? 19.405 -20.830 -45.056 1.00 55.34 89 ILE A C 1
ATOM 661 O O . ILE A 1 89 ? 18.393 -21.527 -44.998 1.00 55.34 89 ILE A O 1
ATOM 665 N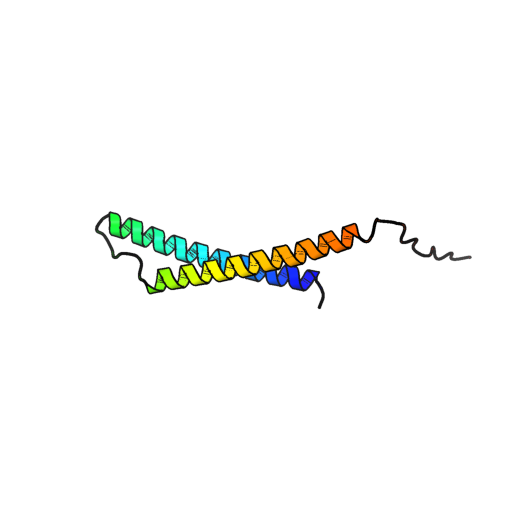 N . HIS A 1 90 ? 20.082 -20.648 -46.188 1.00 41.75 90 HIS A N 1
ATOM 666 C CA . HIS A 1 90 ? 19.899 -21.478 -47.373 1.00 41.75 90 HIS A CA 1
ATOM 667 C C . HIS A 1 90 ? 20.573 -22.831 -47.118 1.00 41.75 90 HIS A C 1
ATOM 669 O O . HIS A 1 90 ? 21.799 -22.912 -47.062 1.00 41.75 90 HIS A O 1
ATOM 675 N N . TYR A 1 91 ? 19.780 -23.890 -46.971 1.00 45.59 91 TYR A N 1
ATOM 676 C CA . TYR A 1 91 ? 20.273 -25.255 -47.133 1.00 45.59 91 TYR A CA 1
ATOM 677 C C . TYR A 1 91 ? 20.195 -25.609 -48.620 1.00 45.59 91 TYR A C 1
ATOM 679 O O . TYR A 1 91 ? 19.102 -25.677 -49.182 1.00 45.59 91 TYR A O 1
ATOM 687 N N . SER A 1 92 ? 21.350 -25.798 -49.257 1.00 56.28 92 SER A N 1
ATOM 688 C CA . SER A 1 92 ? 21.443 -26.442 -50.570 1.00 56.28 92 SER A CA 1
ATOM 689 C C . SER A 1 92 ? 21.526 -27.956 -50.366 1.00 56.28 92 SER A C 1
ATOM 691 O O . SER A 1 92 ? 22.306 -28.410 -49.527 1.00 56.28 92 SER A O 1
ATOM 693 N N . ILE A 1 93 ? 20.690 -28.695 -51.101 1.00 52.47 93 ILE A N 1
ATOM 694 C CA . ILE A 1 93 ? 20.669 -30.166 -51.199 1.00 52.47 93 ILE A CA 1
ATOM 695 C C . ILE A 1 93 ? 21.775 -30.617 -52.152 1.00 52.47 93 ILE A C 1
ATOM 697 O O . ILE A 1 93 ? 21.935 -29.942 -53.196 1.00 52.47 93 ILE A O 1
#

Solvent-accessible surface area (backbone atoms only — not comparable to full-atom values): 5227 Å² total; per-residue (Å²): 130,61,68,67,56,56,43,53,54,32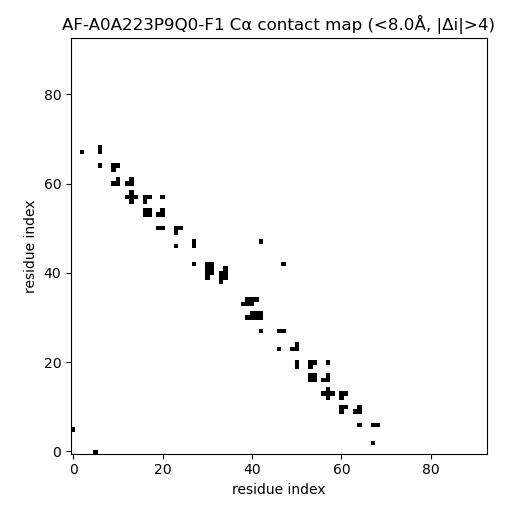,51,51,52,22,52,52,24,44,53,52,24,53,51,43,48,51,51,42,50,52,26,44,54,26,29,74,70,76,58,62,57,66,62,51,70,68,55,56,49,50,32,53,50,25,49,53,49,21,52,51,28,48,54,52,39,51,53,55,50,51,51,53,54,52,56,54,67,76,47,66,94,72,74,89,74,71,83,79,80,79,82,82,131

pLDDT: mean 85.54, std 17.87, range [41.75, 98.38]